Protein AF-A0A7V9UE08-F1 (afdb_monomer_lite)

Sequence (145 aa):
MASRDSELAVSSATREAARVGGAVGDRASGDCIILEAAAGALNSISGNQVSQLWVFKTDTTGAVTSFANKYRPSQPTDNPASLICGTWFPISRTWIETTRDNDGTTRDWLGVRVMYDHAWKTGFLWWDGAAQWREDAVMHLEPSI

Foldseek 3Di:
DPQVLQVVLQQQLQAQLQVQLQACALDQCSVLSSVVSSCVSCVVPDLQFWAKKKKAWDDPVLDGDPQIWMKGFDDPPDDQVQDDNRTIHTPDGRNGSNNFAQADPDGIKIKMKIKTWGWDDPVDPPPTDIDIDMHMDIDTHHHDD

Secondary structure (DSSP, 8-stat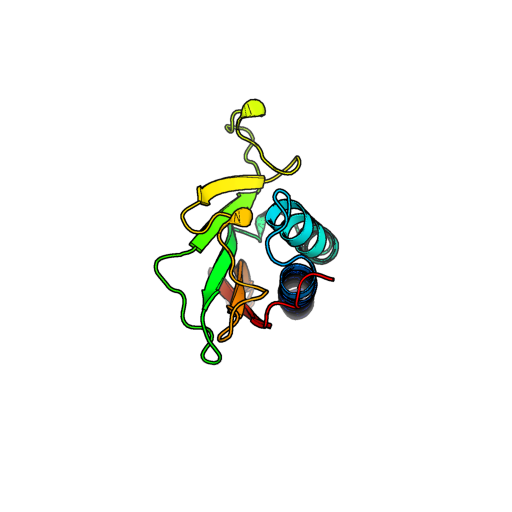e):
--HHHHHHHHHHHHHHHHHHHHHHTT-TTHHHHHHHHHHHHHTTS-TTSEEEEEEEEE-TT----S-EEEEEE--TTS-GGG-BTTTEEEEEESS-GGG--SSSSSPPEEEEEEEEEEEEE--STT-EEEEEEEEEEEEEPPPP-

pLDDT: mean 83.97, std 12.53, range [42.06, 95.31]

Radius of gyration: 16.06 Å; chains: 1; bounding box: 36×35×52 Å

Structure (mmCIF, N/CA/C/O backbone):
data_AF-A0A7V9UE08-F1
#
_entry.id   AF-A0A7V9UE08-F1
#
loop_
_atom_site.group_PDB
_atom_site.id
_atom_site.type_symbol
_atom_site.label_atom_id
_atom_site.label_alt_id
_atom_site.label_comp_id
_atom_site.label_asym_id
_atom_site.label_entity_id
_atom_site.label_seq_id
_atom_site.pdbx_PDB_ins_code
_atom_site.Cartn_x
_atom_site.Cartn_y
_atom_site.Cartn_z
_atom_site.occupancy
_atom_site.B_iso_or_equiv
_atom_site.auth_seq_id
_atom_site.auth_comp_id
_atom_site.auth_asym_id
_atom_site.auth_atom_id
_atom_site.pdbx_PDB_model_num
ATOM 1 N N . MET A 1 1 ? -23.198 -8.690 14.359 1.00 42.06 1 MET A N 1
ATOM 2 C CA . MET A 1 1 ? -23.689 -8.545 12.970 1.00 42.06 1 MET A CA 1
ATOM 3 C C . MET A 1 1 ? -22.972 -7.440 12.184 1.00 42.06 1 MET A C 1
ATOM 5 O O . MET A 1 1 ? -23.038 -7.487 10.974 1.00 42.06 1 MET A O 1
ATOM 9 N N . ALA A 1 2 ? -22.209 -6.538 12.822 1.00 50.94 2 ALA A N 1
ATOM 10 C CA . ALA A 1 2 ? -21.396 -5.509 12.151 1.00 50.94 2 ALA A CA 1
ATOM 11 C C . ALA A 1 2 ? -20.019 -5.989 11.623 1.00 50.94 2 ALA A C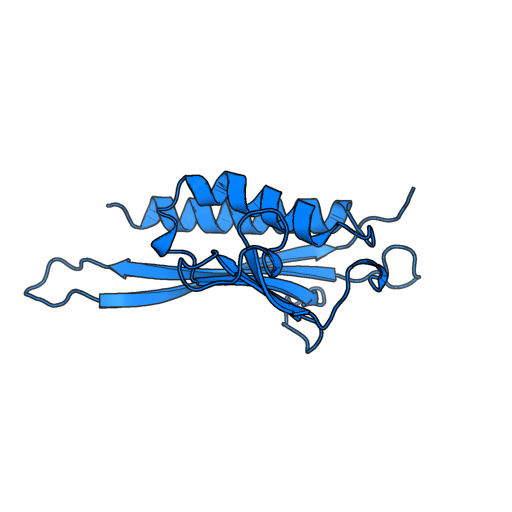 1
ATOM 13 O O . ALA A 1 2 ? -19.222 -5.177 11.176 1.00 50.94 2 ALA A O 1
ATOM 14 N N . SER A 1 3 ? -19.697 -7.285 11.720 1.00 59.09 3 SER A N 1
ATOM 15 C CA . SER A 1 3 ? -18.353 -7.803 11.416 1.00 59.09 3 SER A CA 1
ATOM 16 C C . SER A 1 3 ? -18.112 -8.072 9.925 1.00 59.09 3 SER A C 1
ATOM 18 O O . SER A 1 3 ? -17.029 -7.786 9.427 1.00 59.09 3 SER A O 1
ATOM 20 N N . ARG A 1 4 ? -19.106 -8.592 9.191 1.00 61.53 4 ARG A N 1
ATOM 21 C CA . ARG A 1 4 ? -18.934 -8.940 7.765 1.00 61.53 4 ARG A CA 1
ATOM 22 C C . ARG A 1 4 ? -18.867 -7.714 6.856 1.00 61.53 4 ARG A C 1
ATOM 24 O O . ARG A 1 4 ? -18.150 -7.747 5.863 1.00 61.53 4 ARG A O 1
ATOM 31 N N . ASP A 1 5 ? -19.577 -6.645 7.203 1.00 68.31 5 ASP A N 1
ATOM 32 C CA . ASP A 1 5 ? -19.649 -5.444 6.365 1.00 68.31 5 ASP A CA 1
ATOM 33 C C . ASP A 1 5 ? -18.314 -4.686 6.357 1.00 68.31 5 ASP A C 1
ATOM 35 O O . ASP A 1 5 ? -17.858 -4.266 5.296 1.00 68.31 5 ASP A O 1
ATOM 39 N N . SER A 1 6 ? -17.628 -4.605 7.506 1.00 72.44 6 SER A N 1
ATOM 40 C CA . SER A 1 6 ? -16.280 -4.029 7.585 1.00 72.44 6 SER A CA 1
ATOM 41 C C . SER A 1 6 ? -15.267 -4.829 6.762 1.00 72.44 6 SER A C 1
ATOM 43 O O . SER A 1 6 ? -14.474 -4.241 6.041 1.00 72.44 6 SER A O 1
ATOM 45 N N . GLU A 1 7 ? -15.297 -6.162 6.820 1.00 78.44 7 GLU A N 1
ATOM 46 C CA . GLU A 1 7 ? -14.372 -7.018 6.058 1.00 78.44 7 GLU A CA 1
ATOM 47 C C . GLU A 1 7 ? -14.576 -6.873 4.540 1.00 78.44 7 GLU A C 1
ATOM 49 O O . GLU A 1 7 ? -13.620 -6.681 3.789 1.00 78.44 7 GLU A O 1
ATOM 54 N N . LEU A 1 8 ? -15.834 -6.867 4.088 1.00 81.94 8 LEU A N 1
ATOM 55 C CA . LEU A 1 8 ? -16.184 -6.635 2.684 1.00 81.94 8 LEU A CA 1
ATOM 56 C C . LEU A 1 8 ? -15.751 -5.240 2.208 1.00 81.94 8 LEU A C 1
ATOM 58 O O . LEU A 1 8 ? -15.240 -5.089 1.093 1.00 81.94 8 LEU A O 1
ATOM 62 N N . ALA A 1 9 ? -15.921 -4.223 3.052 1.00 83.94 9 ALA A N 1
ATOM 63 C CA . ALA A 1 9 ? -15.489 -2.865 2.756 1.00 83.94 9 ALA A CA 1
ATOM 64 C C . ALA A 1 9 ? -13.956 -2.758 2.669 1.00 83.94 9 ALA A C 1
ATOM 66 O O . ALA A 1 9 ? -13.451 -2.167 1.716 1.00 83.94 9 ALA A O 1
ATOM 67 N N . VAL A 1 10 ? -13.196 -3.390 3.576 1.00 87.00 10 VAL A N 1
ATOM 68 C CA . VAL A 1 10 ? -11.724 -3.389 3.493 1.00 87.00 10 VAL A CA 1
ATOM 69 C C . VAL A 1 10 ? -11.253 -4.146 2.254 1.00 87.00 10 VAL A C 1
ATOM 71 O O . VAL A 1 10 ? -10.391 -3.647 1.529 1.00 87.00 10 VAL A O 1
ATOM 74 N N . SER A 1 11 ? -11.809 -5.324 1.968 1.00 89.38 11 SER A N 1
ATOM 75 C CA . SER A 1 11 ? -11.362 -6.128 0.825 1.00 89.38 11 SER A CA 1
ATOM 76 C C . SER A 1 11 ? -11.658 -5.431 -0.511 1.00 89.38 11 SER A C 1
ATOM 78 O O . SER A 1 11 ? -10.803 -5.393 -1.399 1.00 89.38 11 SER A O 1
ATOM 80 N N . SER A 1 12 ? -12.831 -4.801 -0.651 1.00 89.88 12 SER A N 1
ATOM 81 C CA . SER A 1 12 ? -13.156 -3.995 -1.839 1.00 89.88 12 SER A CA 1
ATOM 82 C C . SER A 1 12 ? -12.268 -2.754 -1.962 1.00 89.88 12 SER A C 1
ATOM 84 O O . SER A 1 12 ? -11.739 -2.507 -3.046 1.00 89.88 12 SER A O 1
ATOM 86 N N . ALA A 1 13 ? -12.016 -2.037 -0.860 1.00 90.25 13 ALA A N 1
ATOM 87 C CA . ALA A 1 13 ? -11.104 -0.895 -0.835 1.00 90.25 13 ALA A CA 1
ATOM 88 C C . ALA A 1 13 ? -9.684 -1.278 -1.264 1.00 90.25 13 ALA A C 1
ATOM 90 O O . ALA A 1 13 ? -9.082 -0.613 -2.103 1.00 90.25 13 ALA A O 1
ATOM 91 N N . THR A 1 14 ? -9.163 -2.375 -0.714 1.00 92.69 14 THR A N 1
ATOM 92 C CA . THR A 1 14 ? -7.800 -2.853 -0.982 1.00 92.69 14 THR A CA 1
ATOM 93 C C . THR A 1 14 ? -7.644 -3.232 -2.455 1.00 92.69 14 THR A C 1
ATOM 95 O O . THR A 1 14 ? -6.658 -2.866 -3.094 1.00 92.69 14 THR A O 1
ATOM 98 N N . ARG A 1 15 ? -8.646 -3.909 -3.031 1.00 93.38 15 ARG A N 1
ATOM 99 C CA . ARG A 1 15 ? -8.653 -4.291 -4.452 1.00 93.38 15 ARG A CA 1
ATOM 100 C C . ARG A 1 15 ? -8.771 -3.092 -5.385 1.00 93.38 15 ARG A C 1
ATOM 102 O O . ARG A 1 15 ? -8.070 -3.063 -6.393 1.00 93.38 15 ARG A O 1
ATOM 109 N N . GLU A 1 16 ? -9.618 -2.115 -5.064 1.00 93.44 16 GLU A N 1
ATOM 110 C CA . GLU A 1 16 ? -9.736 -0.895 -5.869 1.00 93.44 16 GLU A CA 1
ATOM 111 C C . GLU A 1 16 ? -8.438 -0.089 -5.827 1.00 93.44 16 GLU A C 1
ATOM 113 O O . GLU A 1 16 ? -7.922 0.298 -6.871 1.00 93.44 16 GLU A O 1
ATOM 118 N N . ALA A 1 17 ? -7.856 0.084 -4.641 1.00 93.38 17 ALA A N 1
ATOM 119 C CA . ALA A 1 17 ? -6.579 0.760 -4.466 1.00 93.38 17 ALA A CA 1
ATOM 120 C C . ALA A 1 17 ? -5.454 0.075 -5.257 1.00 93.38 17 ALA A C 1
ATOM 122 O O . ALA A 1 17 ? -4.680 0.754 -5.929 1.00 93.38 17 ALA A O 1
ATOM 123 N N . ALA A 1 18 ? -5.393 -1.262 -5.249 1.00 94.19 18 ALA A N 1
ATOM 124 C CA . ALA A 1 18 ? -4.435 -2.008 -6.062 1.00 94.19 18 ALA A CA 1
ATOM 125 C C . ALA A 1 18 ? -4.693 -1.837 -7.568 1.00 94.19 18 ALA A C 1
ATOM 127 O O . ALA A 1 18 ? -3.743 -1.634 -8.321 1.00 94.19 18 ALA A O 1
ATOM 128 N N . ARG A 1 19 ? -5.958 -1.860 -8.020 1.00 93.50 19 ARG A N 1
ATOM 129 C CA . ARG A 1 19 ? -6.309 -1.622 -9.435 1.00 93.50 19 ARG A CA 1
ATOM 130 C C . ARG A 1 19 ? -5.879 -0.230 -9.887 1.00 93.50 19 ARG A C 1
ATOM 132 O O . ARG A 1 19 ? -5.242 -0.086 -10.925 1.00 93.50 19 ARG A O 1
ATOM 139 N N . VAL A 1 20 ? -6.205 0.783 -9.093 1.00 93.94 20 VAL A N 1
ATOM 140 C CA . VAL A 1 20 ? -5.828 2.173 -9.354 1.00 93.94 20 VAL A CA 1
ATOM 141 C C . VAL A 1 20 ? -4.309 2.339 -9.321 1.00 93.94 20 VAL A C 1
ATOM 143 O O . VAL A 1 20 ? -3.760 3.002 -10.194 1.00 93.94 20 VAL A O 1
ATOM 146 N N . GLY A 1 21 ? -3.617 1.695 -8.380 1.00 92.38 21 GLY A N 1
ATOM 147 C CA . GLY A 1 21 ? -2.157 1.717 -8.306 1.00 92.38 21 GLY A CA 1
ATOM 148 C C . GLY A 1 21 ? -1.480 1.075 -9.512 1.00 92.38 21 GLY A C 1
ATOM 149 O O . GLY A 1 21 ? -0.499 1.623 -10.008 1.00 92.38 21 GLY A O 1
ATOM 150 N N . GLY A 1 22 ? -2.045 -0.020 -10.027 1.00 91.69 22 GLY A N 1
ATOM 151 C CA . GLY A 1 22 ? -1.634 -0.628 -11.293 1.00 91.69 22 GLY A CA 1
ATOM 152 C C . GLY A 1 22 ? -1.706 0.359 -12.459 1.00 91.69 22 GLY A C 1
ATOM 153 O O . GLY A 1 22 ? -0.730 0.523 -13.183 1.00 91.69 22 GLY A O 1
ATOM 154 N N . ALA A 1 23 ? -2.829 1.069 -12.583 1.00 92.00 23 ALA A N 1
ATOM 155 C CA . ALA A 1 23 ? -3.076 2.021 -13.668 1.00 92.00 23 ALA A CA 1
ATOM 156 C C . ALA A 1 23 ? -2.296 3.344 -13.540 1.00 92.00 23 ALA A C 1
ATOM 158 O O . ALA A 1 23 ? -2.015 4.009 -14.535 1.00 92.00 23 ALA A O 1
ATOM 159 N N . VAL A 1 24 ? -1.973 3.779 -12.317 1.00 92.06 24 VAL A N 1
ATOM 160 C CA . VAL A 1 24 ? -1.263 5.049 -12.092 1.00 92.06 24 VAL A CA 1
ATOM 161 C C . VAL A 1 24 ? 0.232 4.949 -12.401 1.00 92.06 24 VAL A C 1
ATOM 163 O O . VAL A 1 24 ? 0.852 5.978 -12.675 1.00 92.06 24 VAL A O 1
ATOM 166 N N . GLY A 1 25 ? 0.794 3.736 -12.346 1.00 90.06 25 GLY A N 1
ATOM 167 C CA . GLY A 1 25 ? 2.191 3.460 -12.659 1.00 90.06 25 GLY A CA 1
ATOM 168 C C . GLY A 1 25 ? 3.164 4.250 -11.783 1.00 90.06 25 GLY A C 1
ATOM 169 O O . GLY A 1 25 ? 3.089 4.223 -10.548 1.00 90.06 25 GLY A O 1
ATOM 170 N N . ASP A 1 26 ? 4.070 4.960 -12.448 1.00 90.81 26 ASP A N 1
ATOM 171 C CA . ASP A 1 26 ? 5.194 5.715 -11.890 1.00 90.81 26 ASP A CA 1
ATOM 172 C C . ASP A 1 26 ? 4.906 7.215 -11.669 1.00 90.81 26 ASP A C 1
ATOM 174 O O . ASP A 1 26 ? 5.800 8.010 -11.366 1.00 90.81 26 ASP A O 1
ATOM 178 N N . ARG A 1 27 ? 3.644 7.645 -11.784 1.00 91.31 27 ARG A N 1
ATOM 179 C CA . ARG A 1 27 ? 3.271 9.058 -11.606 1.00 91.31 27 ARG A CA 1
ATOM 180 C C . ARG A 1 27 ? 3.663 9.589 -10.223 1.00 91.31 27 ARG A C 1
ATOM 182 O O . ARG A 1 27 ? 3.377 8.971 -9.203 1.00 91.31 27 ARG A O 1
ATOM 189 N N . ALA A 1 28 ? 4.196 10.813 -10.172 1.00 88.44 28 ALA A N 1
ATOM 190 C CA . ALA A 1 28 ? 4.699 11.448 -8.944 1.00 88.44 28 ALA A CA 1
ATOM 191 C C . ALA A 1 28 ? 3.663 11.633 -7.811 1.00 88.44 28 ALA A C 1
ATOM 193 O O . ALA A 1 28 ? 4.044 11.801 -6.657 1.00 88.44 28 ALA A O 1
ATOM 194 N N . SER A 1 29 ? 2.365 11.607 -8.122 1.00 88.81 29 SER A N 1
ATOM 195 C CA . SER A 1 29 ? 1.256 11.645 -7.154 1.00 88.81 29 SER A CA 1
ATOM 196 C C . SER A 1 29 ? 0.540 10.297 -7.006 1.00 88.81 29 SER A C 1
ATOM 198 O O . SER A 1 29 ? -0.569 10.239 -6.470 1.00 88.81 29 SER A O 1
ATOM 200 N N . GLY A 1 30 ? 1.154 9.213 -7.488 1.00 90.38 30 GLY A N 1
ATOM 201 C CA . GLY A 1 30 ? 0.546 7.892 -7.574 1.00 90.38 30 GLY A CA 1
ATOM 202 C C . GLY A 1 30 ? 0.015 7.383 -6.238 1.00 90.38 30 GLY A C 1
ATOM 203 O O . GLY A 1 30 ? -1.111 6.895 -6.188 1.00 90.38 30 GLY A O 1
ATOM 204 N N . ASP A 1 31 ? 0.752 7.577 -5.139 1.00 91.94 31 ASP A N 1
ATOM 205 C CA . ASP A 1 31 ? 0.298 7.114 -3.824 1.00 91.94 31 ASP A CA 1
ATOM 206 C C . ASP A 1 31 ? -0.886 7.907 -3.301 1.00 91.94 31 ASP A C 1
ATOM 208 O O . ASP A 1 31 ? -1.754 7.318 -2.667 1.00 91.94 31 ASP A O 1
ATOM 212 N N . CYS A 1 32 ? -0.997 9.201 -3.612 1.00 92.44 32 CYS A N 1
ATOM 213 C CA . CYS A 1 32 ? -2.200 9.946 -3.245 1.00 92.44 32 CYS A CA 1
ATOM 214 C C . CYS A 1 32 ? -3.436 9.416 -3.960 1.00 92.44 32 CYS A C 1
ATOM 216 O O . CYS A 1 32 ? -4.471 9.249 -3.327 1.00 92.44 32 CYS A O 1
ATOM 218 N N . ILE A 1 33 ? -3.316 9.070 -5.240 1.00 93.25 33 ILE A N 1
ATOM 219 C CA . ILE A 1 33 ? -4.431 8.521 -6.014 1.00 93.25 33 ILE A CA 1
ATOM 220 C C . ILE A 1 33 ? -4.830 7.134 -5.469 1.00 93.25 33 ILE A C 1
ATOM 222 O O . ILE A 1 33 ? -6.017 6.837 -5.339 1.00 93.25 33 ILE A O 1
ATOM 226 N N . ILE A 1 34 ? -3.857 6.305 -5.070 1.00 93.56 34 ILE A N 1
ATOM 227 C CA . ILE A 1 34 ? -4.103 5.006 -4.413 1.00 93.56 34 ILE A CA 1
ATOM 228 C C . ILE A 1 34 ? -4.788 5.193 -3.050 1.00 93.56 34 ILE A C 1
ATOM 230 O O . ILE A 1 34 ? -5.761 4.503 -2.740 1.00 93.56 34 ILE A O 1
ATOM 234 N N . LEU A 1 35 ? -4.294 6.126 -2.233 1.00 91.81 35 LEU A N 1
ATOM 235 C CA . LEU A 1 35 ? -4.837 6.426 -0.907 1.00 91.81 35 LEU A CA 1
ATOM 236 C C . LEU A 1 35 ? -6.262 6.985 -0.985 1.00 91.81 35 LEU A C 1
ATOM 238 O O . LEU A 1 35 ? -7.104 6.605 -0.175 1.00 91.81 35 LEU A 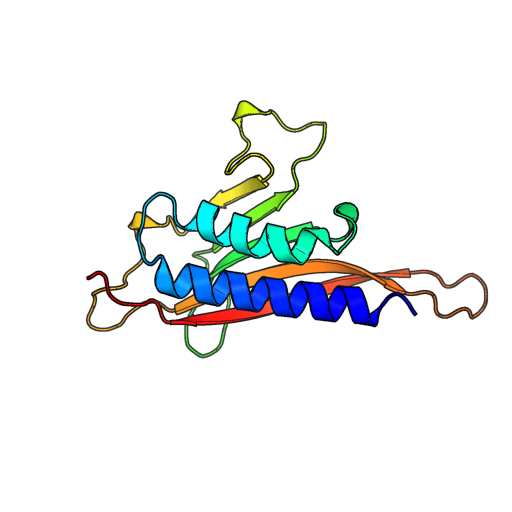O 1
ATOM 242 N N . GLU A 1 36 ? -6.555 7.846 -1.958 1.00 89.88 36 GLU A N 1
ATOM 243 C CA . GLU A 1 36 ? -7.899 8.379 -2.205 1.00 89.88 36 GLU A CA 1
ATOM 244 C C . GLU A 1 36 ? -8.864 7.287 -2.681 1.00 89.88 36 GLU A C 1
ATOM 246 O O . GLU A 1 36 ? -9.992 7.203 -2.185 1.00 89.88 36 GLU A O 1
ATOM 251 N N . ALA A 1 37 ? -8.408 6.398 -3.571 1.00 89.81 37 ALA A N 1
ATOM 252 C CA . ALA A 1 37 ? -9.186 5.243 -4.012 1.00 89.81 37 ALA A CA 1
ATOM 253 C C . ALA A 1 37 ? -9.537 4.309 -2.842 1.00 89.81 37 ALA A C 1
ATOM 255 O O . ALA A 1 37 ? -10.682 3.870 -2.717 1.00 89.81 37 ALA A O 1
ATOM 256 N N . ALA A 1 38 ? -8.584 4.062 -1.937 1.00 88.44 38 ALA A N 1
ATOM 257 C CA . ALA A 1 38 ? -8.841 3.309 -0.714 1.00 88.44 38 ALA A CA 1
ATOM 258 C C . ALA A 1 38 ? -9.805 4.057 0.224 1.00 88.44 38 ALA A C 1
ATOM 260 O O . ALA A 1 38 ? -10.753 3.466 0.742 1.00 88.44 38 ALA A O 1
ATOM 261 N N . ALA A 1 39 ? -9.590 5.360 0.433 1.00 82.81 39 ALA A N 1
ATOM 262 C CA . ALA A 1 39 ? -10.365 6.174 1.367 1.00 82.81 39 ALA A CA 1
ATOM 263 C C . ALA A 1 39 ? -11.858 6.226 1.015 1.00 82.81 39 ALA A C 1
ATOM 265 O O . ALA A 1 39 ? -12.692 6.182 1.919 1.00 82.81 39 ALA A O 1
ATOM 266 N N . GLY A 1 40 ? -12.210 6.261 -0.276 1.00 74.06 40 GLY A N 1
ATOM 267 C CA . GLY A 1 40 ? -13.608 6.255 -0.720 1.00 74.06 40 GLY A CA 1
ATOM 268 C C . GLY A 1 40 ? -14.390 5.029 -0.233 1.00 74.06 40 GLY A C 1
ATOM 269 O O . GLY A 1 40 ? -15.510 5.163 0.260 1.00 74.06 40 GLY A O 1
ATOM 270 N N . ALA A 1 41 ? -13.783 3.844 -0.306 1.00 71.88 41 ALA A N 1
ATOM 271 C CA . ALA A 1 41 ? -14.394 2.598 0.157 1.00 71.88 41 ALA A CA 1
ATOM 272 C C . ALA A 1 41 ? -14.283 2.419 1.686 1.00 71.88 41 ALA A C 1
ATOM 274 O O . ALA A 1 41 ? -15.228 1.951 2.330 1.00 71.88 41 ALA A O 1
ATOM 275 N N . LEU A 1 42 ? -13.175 2.870 2.287 1.00 77.12 42 LEU A N 1
ATOM 276 C CA . LEU A 1 42 ? -12.953 2.818 3.736 1.00 77.12 42 LEU A CA 1
ATOM 277 C C . LEU A 1 42 ? -13.827 3.799 4.527 1.00 77.12 42 LEU A C 1
ATOM 279 O O . LEU A 1 42 ? -14.027 3.574 5.712 1.00 77.12 42 LEU A O 1
ATOM 283 N N . ASN A 1 43 ? -14.403 4.832 3.902 1.00 71.38 43 ASN A N 1
ATOM 284 C CA . ASN A 1 43 ? -15.315 5.774 4.569 1.00 71.38 43 ASN A CA 1
ATOM 285 C C . ASN A 1 43 ? -16.580 5.094 5.141 1.00 71.38 43 ASN A C 1
ATOM 287 O O . ASN A 1 43 ? -17.218 5.606 6.056 1.00 71.38 43 ASN A O 1
ATOM 291 N N . SER A 1 44 ? -16.945 3.919 4.614 1.00 65.94 44 SER A N 1
ATOM 292 C CA . SER A 1 44 ? -18.046 3.100 5.144 1.00 65.94 44 SER A CA 1
ATOM 293 C C . SER A 1 44 ? -17.701 2.389 6.463 1.00 65.94 44 SER A C 1
ATOM 295 O O . SER A 1 44 ? -18.594 1.939 7.183 1.00 65.94 44 SER A O 1
ATOM 297 N N . ILE A 1 45 ? -16.413 2.323 6.800 1.00 68.06 45 ILE A N 1
ATOM 298 C CA . ILE A 1 45 ? -15.865 1.744 8.020 1.00 68.06 45 ILE A CA 1
ATOM 299 C C . ILE A 1 45 ? -15.535 2.907 8.953 1.00 68.06 45 ILE A C 1
ATOM 301 O O . ILE A 1 45 ? -14.951 3.904 8.533 1.00 68.06 45 ILE A O 1
ATOM 305 N N . SER A 1 46 ? -15.909 2.824 10.231 1.00 58.84 46 SER A N 1
ATOM 306 C CA . SER A 1 46 ? -15.568 3.893 11.171 1.00 58.84 46 SER A CA 1
ATOM 307 C C . SER A 1 46 ? -14.046 4.090 11.182 1.00 58.84 46 SER A C 1
ATOM 309 O O . SER A 1 46 ? -13.291 3.148 11.414 1.00 58.84 46 SER A O 1
ATOM 311 N N . GLY A 1 47 ? -13.584 5.316 10.903 1.00 54.94 47 GLY A N 1
ATOM 312 C CA . GLY A 1 47 ? -12.170 5.624 10.625 1.00 54.94 47 GLY A CA 1
ATOM 313 C C . GLY A 1 47 ? -11.166 5.227 11.718 1.00 54.94 47 GLY A C 1
ATOM 314 O O . GLY A 1 47 ? -9.970 5.189 11.456 1.00 54.94 47 GLY A O 1
ATOM 315 N N . ASN A 1 48 ? -11.639 4.859 12.912 1.00 59.38 48 ASN A N 1
ATOM 316 C CA . ASN A 1 48 ? -10.824 4.306 13.996 1.00 59.38 48 ASN A CA 1
ATOM 317 C C . ASN A 1 48 ? -10.476 2.817 13.834 1.00 59.38 48 ASN A C 1
ATOM 319 O O . ASN A 1 48 ? -9.751 2.286 14.669 1.00 59.38 48 ASN A O 1
ATOM 323 N N . GLN A 1 49 ? -10.999 2.128 12.817 1.00 76.00 49 GLN A N 1
ATOM 324 C CA . GLN A 1 49 ? -10.676 0.721 12.575 1.00 76.00 49 GLN A CA 1
ATOM 325 C C . GLN A 1 49 ? -9.458 0.551 11.670 1.00 76.00 49 GLN A C 1
ATOM 327 O O . GLN A 1 49 ? -8.787 -0.461 11.785 1.00 76.00 49 GLN A O 1
ATOM 332 N N . VAL A 1 50 ? -9.125 1.508 10.800 1.00 83.31 50 VAL A N 1
ATOM 333 C CA . VAL A 1 50 ? -7.955 1.390 9.913 1.00 83.31 50 VAL A CA 1
ATOM 334 C C . VAL A 1 50 ? -6.704 1.842 10.658 1.00 83.31 50 VAL A C 1
ATOM 336 O O . VAL A 1 50 ? -6.578 3.009 11.021 1.00 83.31 50 VAL A O 1
ATOM 339 N N . SER A 1 51 ? -5.755 0.931 10.861 1.00 87.94 51 SER A N 1
ATOM 340 C CA . SER A 1 51 ? -4.500 1.247 11.541 1.00 87.94 51 SER A CA 1
ATOM 341 C C . SER A 1 51 ? -3.434 1.712 10.553 1.00 87.94 51 SER A C 1
ATOM 343 O O . SER A 1 51 ? -2.754 2.710 10.808 1.00 87.94 51 SER A O 1
ATOM 345 N N . GLN A 1 52 ? -3.283 1.012 9.421 1.00 91.19 52 GLN A N 1
ATOM 346 C CA . GLN A 1 52 ? -2.268 1.312 8.410 1.00 91.19 52 GLN A CA 1
ATOM 347 C C . GLN A 1 52 ? -2.710 0.919 6.998 1.00 91.19 52 GLN A C 1
ATOM 349 O O . GLN A 1 52 ? -3.424 -0.062 6.807 1.00 91.19 52 GLN A O 1
ATOM 354 N N . LEU A 1 53 ? -2.202 1.643 6.003 1.00 92.88 53 LEU A N 1
ATOM 355 C CA . LEU A 1 53 ? -2.270 1.286 4.589 1.00 92.88 53 LEU A CA 1
ATOM 356 C C . LEU A 1 53 ? -0.855 1.261 4.021 1.00 92.88 53 LEU A C 1
ATOM 358 O O . LEU A 1 53 ? -0.090 2.204 4.218 1.00 92.88 53 LEU A O 1
ATOM 362 N N . TRP A 1 54 ? -0.466 0.159 3.391 1.00 95.31 54 TRP A N 1
ATOM 363 C CA . TRP A 1 54 ? 0.854 -0.003 2.795 1.00 95.31 54 TRP A CA 1
ATOM 364 C C . TRP A 1 54 ? 0.727 -0.114 1.283 1.00 95.31 54 TRP A C 1
ATOM 366 O O . TRP A 1 54 ? -0.135 -0.837 0.792 1.00 95.31 54 TRP A O 1
ATOM 376 N N . VAL A 1 55 ? 1.632 0.546 0.570 1.00 95.19 55 VAL A N 1
ATOM 377 C CA . VAL A 1 55 ? 1.853 0.384 -0.867 1.00 95.19 55 VAL A CA 1
ATOM 378 C C . VAL A 1 55 ? 3.261 -0.163 -1.036 1.00 95.19 55 VAL A C 1
ATOM 380 O O . VAL A 1 55 ? 4.220 0.470 -0.603 1.00 95.19 55 VAL A O 1
ATOM 383 N N . PHE A 1 56 ? 3.413 -1.357 -1.594 1.00 95.31 56 PHE A N 1
ATOM 384 C CA . PHE A 1 56 ? 4.696 -2.056 -1.594 1.00 95.31 56 PHE A CA 1
ATOM 385 C C . PHE A 1 56 ? 4.993 -2.738 -2.921 1.00 95.31 56 PHE A C 1
ATOM 387 O O . PHE A 1 56 ? 4.089 -3.193 -3.619 1.00 95.31 56 PHE A O 1
ATOM 394 N N . LYS A 1 57 ? 6.282 -2.833 -3.247 1.00 94.38 57 LYS A N 1
ATOM 395 C CA . LYS A 1 57 ? 6.756 -3.608 -4.387 1.00 94.38 57 LYS A CA 1
ATOM 396 C C . LYS A 1 57 ? 6.652 -5.081 -4.051 1.00 94.38 57 LYS A C 1
ATOM 398 O O . LYS A 1 57 ? 7.066 -5.504 -2.965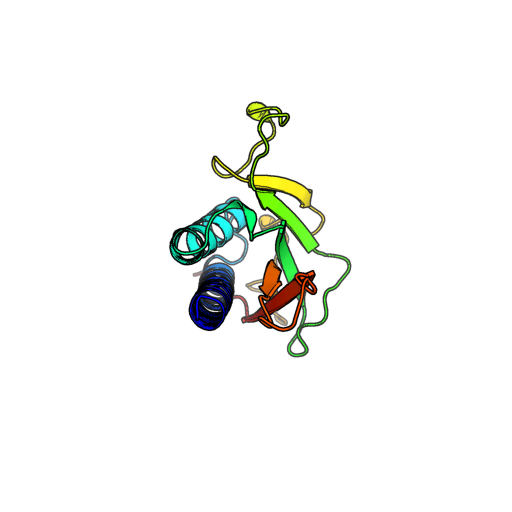 1.00 94.38 57 LYS A O 1
ATOM 403 N N . THR A 1 58 ? 6.136 -5.853 -4.988 1.00 93.19 58 THR A N 1
ATOM 404 C CA . THR A 1 58 ? 5.953 -7.289 -4.834 1.00 93.19 58 THR A CA 1
ATOM 405 C C . THR A 1 58 ? 6.158 -8.010 -6.165 1.00 93.19 58 THR A C 1
ATOM 407 O O . THR A 1 58 ? 6.673 -7.434 -7.124 1.00 93.19 58 THR A O 1
ATOM 410 N N . ASP A 1 59 ? 5.782 -9.278 -6.197 1.00 87.25 59 ASP A N 1
ATOM 411 C CA . ASP A 1 59 ? 5.674 -10.133 -7.370 1.00 87.25 59 ASP A CA 1
ATOM 412 C C . ASP A 1 59 ? 4.295 -10.830 -7.362 1.00 87.25 59 ASP A C 1
ATOM 414 O O . ASP A 1 59 ? 3.386 -10.454 -6.617 1.00 87.25 59 ASP A O 1
ATOM 418 N N . THR A 1 60 ? 4.124 -11.881 -8.164 1.00 82.44 60 THR A N 1
ATOM 419 C CA . THR A 1 60 ? 2.880 -12.669 -8.213 1.00 82.44 60 THR A CA 1
ATOM 420 C C . THR A 1 60 ? 2.530 -13.378 -6.901 1.00 82.44 60 THR A C 1
ATOM 422 O O . THR A 1 60 ? 1.405 -13.855 -6.755 1.00 82.44 60 THR A O 1
ATOM 425 N N . THR A 1 61 ? 3.459 -13.467 -5.947 1.00 84.44 61 THR A N 1
ATOM 426 C CA . THR A 1 61 ? 3.239 -14.117 -4.649 1.00 84.44 61 THR A CA 1
ATOM 427 C C . THR A 1 61 ? 2.621 -13.180 -3.612 1.00 84.44 61 THR A C 1
ATOM 429 O O . THR A 1 61 ? 2.091 -13.653 -2.607 1.00 84.44 61 THR A O 1
ATOM 432 N N . GLY A 1 62 ? 2.683 -11.860 -3.827 1.00 83.50 62 GLY A N 1
ATOM 433 C CA . GLY A 1 62 ? 2.215 -10.864 -2.860 1.00 83.50 62 GLY A CA 1
ATOM 434 C C . GLY A 1 62 ? 3.116 -10.700 -1.633 1.00 83.50 62 GLY A C 1
ATOM 435 O O . GLY A 1 62 ? 2.710 -10.093 -0.637 1.00 83.50 62 GLY A O 1
ATOM 436 N N . ALA A 1 63 ? 4.345 -11.222 -1.676 1.00 89.31 63 ALA A N 1
ATOM 437 C CA . ALA A 1 63 ? 5.320 -11.019 -0.616 1.00 89.31 63 ALA A CA 1
ATOM 438 C C . ALA A 1 63 ? 5.696 -9.532 -0.482 1.00 89.31 63 ALA A C 1
ATOM 440 O O . ALA A 1 63 ? 6.028 -8.860 -1.461 1.00 89.31 63 ALA A O 1
ATOM 441 N N . VAL A 1 64 ? 5.669 -9.018 0.750 1.00 89.06 64 VAL A N 1
ATOM 442 C CA . VAL A 1 64 ? 6.105 -7.646 1.043 1.00 89.06 64 VAL A CA 1
ATOM 443 C C . VAL A 1 64 ? 7.627 -7.589 1.043 1.00 89.06 64 VAL A C 1
ATOM 445 O O . VAL A 1 64 ? 8.276 -8.296 1.814 1.00 89.06 64 VAL A O 1
ATOM 448 N N . THR A 1 65 ? 8.189 -6.719 0.211 1.00 89.38 65 THR A N 1
ATOM 449 C CA . THR A 1 65 ? 9.634 -6.461 0.154 1.00 89.38 65 THR A CA 1
ATOM 450 C C . THR A 1 65 ? 10.039 -5.301 1.079 1.00 89.38 65 THR A C 1
ATOM 452 O O . THR A 1 65 ? 9.207 -4.696 1.757 1.00 89.38 65 THR A O 1
ATOM 455 N N . SER A 1 66 ? 11.331 -4.959 1.124 1.00 88.62 66 SER A N 1
ATOM 456 C CA . SER A 1 66 ? 11.825 -3.756 1.821 1.00 88.62 66 SER A CA 1
ATOM 457 C C . SER A 1 66 ? 11.367 -2.441 1.170 1.00 88.62 66 SER A C 1
ATOM 459 O O . SER A 1 66 ? 11.465 -1.377 1.787 1.00 88.62 66 SER A O 1
ATOM 461 N N . PHE A 1 67 ? 10.859 -2.512 -0.061 1.00 92.44 67 PHE A N 1
ATOM 462 C CA . PHE A 1 67 ? 10.299 -1.407 -0.825 1.00 92.44 67 PHE A CA 1
ATOM 463 C C . PHE A 1 67 ? 8.809 -1.270 -0.493 1.00 92.44 67 PHE A C 1
ATOM 465 O O . PHE A 1 67 ? 7.952 -1.848 -1.159 1.00 92.44 67 PHE A O 1
ATOM 472 N N . ALA A 1 68 ? 8.502 -0.534 0.575 1.00 94.06 68 ALA A N 1
ATOM 473 C CA . ALA A 1 68 ? 7.149 -0.337 1.071 1.00 94.06 68 ALA A CA 1
ATOM 474 C C . ALA A 1 68 ? 6.965 1.080 1.615 1.00 94.06 68 ALA A C 1
ATOM 476 O O . ALA A 1 68 ? 7.671 1.521 2.526 1.00 94.06 68 ALA A O 1
ATOM 477 N N . ASN A 1 69 ? 5.952 1.762 1.104 1.00 95.00 69 ASN A N 1
ATOM 478 C CA . ASN A 1 69 ? 5.452 2.998 1.667 1.00 95.00 69 ASN A CA 1
ATOM 479 C C . ASN A 1 69 ? 4.322 2.665 2.635 1.00 95.00 69 ASN A C 1
ATOM 481 O O . ASN A 1 69 ? 3.415 1.903 2.309 1.00 95.00 69 ASN A O 1
ATOM 485 N N . LYS A 1 70 ? 4.399 3.196 3.852 1.00 95.06 70 LYS A N 1
ATOM 486 C CA . LYS A 1 70 ? 3.460 2.911 4.937 1.00 95.06 70 LYS A CA 1
ATOM 487 C C . LYS A 1 70 ? 2.792 4.197 5.370 1.00 95.06 70 LYS A C 1
ATOM 489 O O . LYS A 1 70 ? 3.473 5.174 5.683 1.00 95.06 70 LYS A O 1
ATOM 494 N N . TYR A 1 71 ? 1.476 4.153 5.466 1.00 93.81 71 TYR A N 1
ATOM 495 C CA . TYR A 1 71 ? 0.626 5.275 5.816 1.00 93.81 71 TYR A CA 1
ATOM 496 C C . TYR A 1 71 ? -0.280 4.894 6.974 1.00 93.81 71 TYR A C 1
ATOM 498 O O . TYR A 1 71 ? -0.631 3.727 7.144 1.00 93.81 71 TYR A O 1
ATOM 506 N N . ARG A 1 72 ? -0.676 5.887 7.760 1.00 92.00 72 ARG A N 1
ATOM 507 C CA . ARG A 1 72 ? -1.750 5.765 8.749 1.00 92.00 72 ARG A CA 1
ATOM 508 C C . ARG A 1 72 ? -2.691 6.960 8.646 1.00 92.00 72 ARG A C 1
ATOM 510 O O . ARG A 1 72 ? -2.244 8.015 8.186 1.00 92.00 72 ARG A O 1
ATOM 517 N N . PRO A 1 73 ? -3.946 6.835 9.095 1.00 89.31 73 PRO A N 1
ATOM 518 C CA . PRO A 1 73 ? -4.821 7.990 9.229 1.00 89.31 73 PRO A CA 1
ATOM 519 C C . PRO A 1 73 ? -4.197 9.071 10.125 1.00 89.31 73 PRO A C 1
ATOM 521 O O . PRO A 1 73 ? -3.454 8.769 11.071 1.00 89.31 73 PRO A O 1
ATOM 524 N N . SER A 1 74 ? -4.497 10.333 9.819 1.00 89.75 74 SER A N 1
ATOM 525 C CA . SER A 1 74 ? -4.077 11.487 10.613 1.00 89.75 74 SER A CA 1
ATOM 526 C C . SER A 1 74 ? -4.610 11.389 12.039 1.00 89.75 74 SER A C 1
ATOM 528 O O . SER A 1 74 ? -5.786 11.088 12.254 1.00 89.75 74 SER A O 1
ATOM 530 N N . GLN A 1 75 ? -3.767 11.711 13.008 1.00 89.12 75 GLN A N 1
ATOM 531 C CA . GLN A 1 75 ? -4.124 11.819 14.415 1.00 89.12 75 GLN A CA 1
ATOM 532 C C . GLN A 1 75 ? -4.135 13.292 14.846 1.00 89.12 75 GLN A C 1
ATOM 534 O O . GLN A 1 75 ? -3.398 14.095 14.276 1.00 89.12 75 GLN A O 1
ATOM 539 N N . PRO A 1 76 ? -4.908 13.672 15.882 1.00 88.31 76 PRO A N 1
ATOM 540 C CA . PRO A 1 76 ? -4.978 15.063 16.347 1.00 88.31 76 PRO A CA 1
ATOM 541 C C . PRO A 1 76 ? -3.630 15.672 16.763 1.00 88.31 76 PRO A C 1
ATOM 543 O O . PRO A 1 76 ? -3.487 16.889 16.795 1.00 88.31 76 PRO A O 1
ATOM 546 N N . THR A 1 77 ? -2.655 14.832 17.110 1.00 89.50 77 THR A N 1
ATOM 547 C CA . THR A 1 77 ? -1.300 15.233 17.510 1.00 89.50 77 THR A CA 1
ATOM 548 C C . THR A 1 77 ? -0.340 15.410 16.334 1.00 89.50 77 THR A C 1
ATOM 550 O O . THR A 1 77 ? 0.796 15.834 16.545 1.00 89.50 77 THR A O 1
ATOM 553 N N . ASP A 1 78 ? -0.749 15.056 15.115 1.00 90.44 78 ASP A N 1
ATOM 554 C CA . ASP A 1 78 ? 0.104 15.175 13.939 1.00 90.44 78 ASP A CA 1
ATOM 555 C C . ASP A 1 78 ? 0.233 16.630 13.494 1.00 90.44 78 ASP A C 1
ATOM 557 O O . ASP A 1 78 ? -0.718 17.409 13.542 1.00 90.44 78 ASP A O 1
ATOM 561 N N . ASN A 1 79 ? 1.416 16.990 12.997 1.00 91.31 79 ASN A N 1
ATOM 562 C CA . ASN A 1 79 ? 1.611 18.269 12.330 1.00 91.31 79 ASN A CA 1
ATOM 563 C C . ASN A 1 79 ? 0.858 18.258 10.983 1.00 91.31 79 ASN A C 1
ATOM 565 O O . ASN A 1 79 ? 1.214 17.444 10.125 1.00 91.31 79 ASN A O 1
ATOM 569 N N . PRO A 1 80 ? -0.105 19.170 10.738 1.00 88.56 80 PRO A N 1
ATOM 570 C CA . PRO A 1 80 ? -0.833 19.230 9.470 1.00 88.56 80 PRO A CA 1
ATOM 571 C C . PRO A 1 80 ? 0.074 19.386 8.241 1.00 88.56 80 PRO A C 1
ATOM 573 O O . PRO A 1 80 ? -0.264 18.899 7.169 1.00 88.56 80 PRO A O 1
ATOM 576 N N . ALA A 1 81 ? 1.249 20.007 8.391 1.00 88.88 81 ALA A N 1
ATOM 577 C CA . ALA A 1 81 ? 2.226 20.152 7.308 1.00 88.88 81 ALA A CA 1
ATOM 578 C C . ALA A 1 81 ? 2.941 18.838 6.934 1.00 88.88 81 ALA A C 1
ATOM 580 O O . ALA A 1 81 ? 3.563 18.756 5.878 1.00 88.88 81 ALA A O 1
ATOM 581 N N . SER A 1 82 ? 2.880 17.820 7.796 1.00 89.25 82 SER A N 1
ATOM 582 C CA . SER A 1 82 ? 3.426 16.480 7.543 1.00 89.25 82 SER A CA 1
ATOM 583 C C . SER A 1 82 ? 2.401 15.529 6.921 1.00 89.25 82 SER A C 1
ATOM 585 O O . SER A 1 82 ? 2.760 14.405 6.567 1.00 89.25 82 SER A O 1
ATOM 587 N N . LEU A 1 83 ? 1.137 15.950 6.813 1.00 89.56 83 LEU A N 1
ATOM 588 C CA . LEU A 1 83 ? 0.102 15.156 6.169 1.00 89.56 83 LEU A CA 1
ATOM 589 C C . LEU A 1 83 ? 0.308 15.159 4.658 1.00 89.56 83 LEU A C 1
ATOM 591 O O . LEU A 1 83 ? 0.641 16.172 4.045 1.00 89.56 83 LEU A O 1
ATOM 595 N N . ILE A 1 84 ? 0.068 14.006 4.057 1.00 88.50 84 ILE A N 1
ATOM 596 C CA . ILE A 1 84 ? 0.013 13.833 2.616 1.00 88.50 84 ILE A CA 1
ATOM 597 C C . ILE A 1 84 ? -1.427 13.537 2.217 1.00 88.50 84 ILE A C 1
ATOM 599 O O .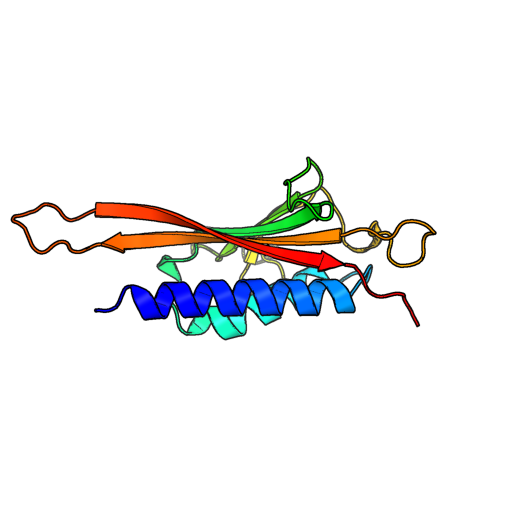 ILE A 1 84 ? -2.187 12.936 2.981 1.00 88.50 84 ILE A O 1
ATOM 603 N N . CYS A 1 85 ? -1.799 13.961 1.010 1.00 87.00 85 CYS A N 1
ATOM 604 C CA . CYS A 1 85 ? -3.110 13.653 0.436 1.00 87.00 85 CYS A CA 1
ATOM 605 C C . CYS A 1 85 ? -4.272 14.049 1.385 1.00 87.00 85 CYS A C 1
ATOM 607 O O . CYS A 1 85 ? -5.277 13.355 1.503 1.00 87.00 85 CYS A O 1
ATOM 609 N N . GLY A 1 86 ? -4.086 15.140 2.142 1.00 82.56 86 GLY A N 1
ATOM 610 C CA . GLY A 1 86 ? -5.051 15.701 3.091 1.00 82.56 86 GLY A CA 1
ATOM 611 C C . GLY A 1 86 ? -5.101 15.023 4.466 1.00 82.56 86 GLY A C 1
ATOM 612 O O . GLY A 1 86 ? -4.994 15.714 5.474 1.00 82.56 86 GLY A O 1
ATOM 613 N N . THR A 1 87 ? -5.272 13.700 4.527 1.00 87.06 87 THR A N 1
ATOM 614 C CA . THR A 1 87 ? -5.652 12.987 5.769 1.00 87.06 87 THR A CA 1
ATOM 615 C C . THR A 1 87 ? -4.727 11.838 6.163 1.00 87.06 87 THR A C 1
ATOM 617 O O . THR A 1 87 ? -4.986 11.154 7.155 1.0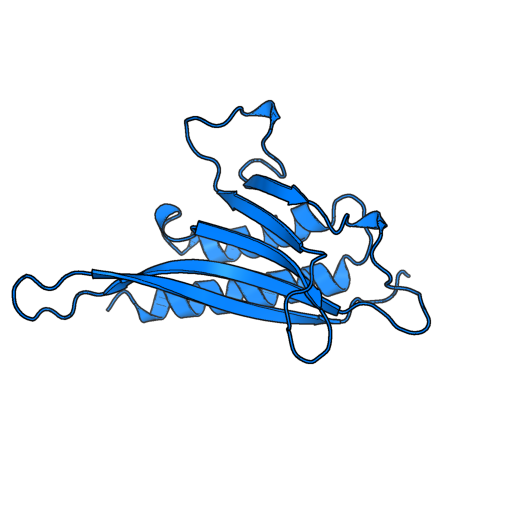0 87.06 87 THR A O 1
ATOM 620 N N . TRP A 1 88 ? -3.639 11.612 5.426 1.00 90.56 88 TRP A N 1
ATOM 621 C CA . TRP A 1 88 ? -2.730 10.495 5.672 1.00 90.56 88 TRP A CA 1
ATOM 622 C C . TRP A 1 88 ? -1.390 10.974 6.211 1.00 90.56 88 TRP A C 1
ATOM 624 O O . TRP A 1 88 ? -0.814 11.943 5.727 1.00 90.56 88 TRP A O 1
ATOM 634 N N . PHE A 1 89 ? -0.858 10.264 7.200 1.00 92.88 89 PHE A N 1
ATOM 635 C CA . PHE A 1 89 ? 0.478 10.499 7.728 1.00 92.88 89 PHE A CA 1
ATOM 636 C C . PHE A 1 89 ? 1.446 9.425 7.201 1.00 92.88 89 PHE A C 1
ATOM 638 O O . PHE A 1 89 ? 1.193 8.229 7.404 1.00 92.88 89 PHE A O 1
ATOM 645 N N . PRO A 1 90 ? 2.559 9.802 6.544 1.00 93.50 90 PRO A N 1
ATOM 646 C CA . PRO A 1 90 ? 3.561 8.851 6.082 1.00 93.50 90 PRO A CA 1
ATOM 647 C C . PRO A 1 90 ? 4.427 8.364 7.251 1.00 93.50 90 PRO A C 1
ATOM 649 O O . PRO A 1 90 ? 5.117 9.140 7.905 1.00 93.50 90 PRO A O 1
ATOM 652 N N . ILE A 1 91 ? 4.425 7.056 7.499 1.00 94.06 91 ILE A N 1
ATOM 653 C CA . ILE A 1 91 ? 5.295 6.402 8.490 1.00 94.06 91 ILE A CA 1
ATOM 654 C C . ILE A 1 91 ? 6.663 6.100 7.871 1.00 94.06 91 ILE A C 1
ATOM 656 O O . ILE A 1 91 ? 7.699 6.246 8.512 1.00 94.06 91 ILE A O 1
ATOM 660 N N . SER A 1 92 ? 6.667 5.634 6.623 1.00 93.31 92 SER A N 1
ATOM 661 C CA . SER A 1 92 ? 7.875 5.277 5.882 1.00 93.31 92 SER A CA 1
ATOM 662 C C . SER A 1 92 ? 7.603 5.379 4.387 1.00 93.31 92 SER A C 1
ATOM 664 O O . SER A 1 92 ? 6.483 5.104 3.958 1.00 93.31 92 SER A O 1
ATOM 666 N N . ARG A 1 93 ? 8.607 5.780 3.601 1.00 92.06 93 ARG A N 1
ATOM 667 C CA . ARG A 1 93 ? 8.520 5.870 2.139 1.00 92.06 93 ARG A CA 1
ATOM 668 C C . ARG A 1 93 ? 9.820 5.394 1.494 1.00 92.06 93 ARG A C 1
ATOM 670 O O . ARG A 1 93 ? 10.717 6.198 1.257 1.00 92.06 93 ARG A O 1
ATOM 677 N N . THR A 1 94 ? 9.952 4.087 1.282 1.00 93.56 94 THR A N 1
ATOM 678 C CA . THR A 1 94 ? 11.165 3.482 0.698 1.00 93.56 94 THR A CA 1
ATOM 679 C C . THR A 1 94 ? 11.027 3.135 -0.782 1.00 93.56 94 THR A C 1
ATOM 681 O O . THR A 1 94 ? 12.039 2.890 -1.433 1.00 93.56 94 THR A O 1
ATOM 684 N N . TRP A 1 95 ? 9.810 3.144 -1.334 1.00 93.00 95 TRP A N 1
ATOM 685 C CA . TRP A 1 95 ? 9.532 2.872 -2.744 1.00 93.00 95 TRP A CA 1
ATOM 686 C C . TRP A 1 95 ? 8.777 4.038 -3.372 1.00 93.00 95 TRP A C 1
ATOM 688 O O . TRP A 1 95 ? 7.553 4.028 -3.488 1.00 93.00 95 TRP A O 1
ATOM 698 N N . ILE A 1 96 ? 9.519 5.090 -3.705 1.00 90.62 96 ILE A N 1
ATOM 699 C CA . ILE A 1 96 ? 8.955 6.331 -4.242 1.00 90.62 96 ILE A CA 1
ATOM 700 C C . ILE A 1 96 ? 8.300 6.050 -5.598 1.00 90.62 96 ILE A C 1
ATOM 702 O O . ILE A 1 96 ? 8.810 5.275 -6.404 1.00 90.62 96 ILE A O 1
ATOM 706 N N . GLU A 1 97 ? 7.173 6.697 -5.852 1.00 90.94 97 GLU A N 1
ATOM 707 C CA . GLU A 1 97 ? 6.294 6.464 -6.993 1.00 90.94 97 GLU A CA 1
ATOM 708 C C . GLU A 1 97 ? 7.033 6.570 -8.329 1.00 90.94 97 GLU A C 1
ATOM 710 O O . GLU A 1 97 ? 6.947 5.664 -9.147 1.00 90.94 97 GLU A O 1
ATOM 715 N N . THR A 1 98 ? 7.873 7.591 -8.498 1.00 90.25 98 THR A N 1
ATOM 716 C CA . THR A 1 98 ? 8.663 7.829 -9.721 1.00 90.25 98 THR A CA 1
ATOM 717 C C . THR A 1 98 ? 9.800 6.831 -9.945 1.00 90.25 98 THR A C 1
ATOM 719 O O . THR A 1 98 ? 10.564 6.977 -10.891 1.00 90.25 98 THR A O 1
ATOM 722 N N . THR A 1 99 ? 9.995 5.874 -9.035 1.00 90.81 99 THR A N 1
ATOM 723 C CA . THR A 1 99 ? 11.022 4.822 -9.154 1.00 90.81 99 THR A CA 1
ATOM 724 C C . THR A 1 99 ? 10.431 3.470 -9.544 1.00 90.81 99 THR A C 1
ATOM 726 O O . THR A 1 99 ? 11.151 2.474 -9.601 1.00 90.81 99 THR A O 1
ATOM 729 N N . ARG A 1 100 ? 9.115 3.420 -9.767 1.00 91.31 100 ARG A N 1
ATOM 730 C CA . ARG A 1 100 ? 8.400 2.227 -10.215 1.00 91.31 100 ARG A CA 1
ATOM 731 C C . ARG A 1 100 ? 8.737 1.936 -11.663 1.00 91.31 100 ARG A C 1
ATOM 733 O O . ARG A 1 100 ? 8.759 2.851 -12.476 1.00 91.31 100 ARG A O 1
ATOM 740 N N . ASP A 1 101 ? 8.958 0.664 -11.972 1.00 89.25 101 ASP A N 1
ATOM 741 C CA . ASP A 1 101 ? 9.198 0.243 -13.347 1.00 89.25 101 ASP A CA 1
ATOM 742 C C . ASP A 1 101 ? 7.902 -0.281 -13.983 1.00 89.25 101 ASP A C 1
ATOM 744 O O . ASP A 1 101 ? 7.484 -1.416 -13.742 1.00 89.25 101 ASP A O 1
ATOM 748 N N . ASN A 1 102 ? 7.231 0.568 -14.760 1.00 87.81 102 ASN A N 1
ATOM 749 C CA . ASN A 1 102 ? 6.032 0.239 -15.536 1.00 87.81 102 ASN A CA 1
ATOM 750 C C . ASN A 1 102 ? 6.313 -0.034 -17.025 1.00 87.81 102 ASN A C 1
ATOM 752 O O . ASN A 1 102 ? 5.492 -0.677 -17.682 1.00 87.81 102 ASN A O 1
ATOM 756 N N . ASP A 1 103 ? 7.469 0.379 -17.546 1.00 84.94 103 ASP A N 1
ATOM 757 C CA . ASP A 1 103 ? 7.804 0.293 -18.978 1.00 84.94 103 ASP A CA 1
ATOM 758 C C . ASP A 1 103 ? 8.938 -0.690 -19.297 1.00 84.94 103 ASP A C 1
ATOM 760 O O . ASP A 1 103 ? 9.178 -1.024 -20.461 1.00 84.94 103 ASP A O 1
ATOM 764 N N . GLY A 1 104 ? 9.627 -1.191 -18.276 1.00 79.75 104 GLY A N 1
ATOM 765 C CA . GLY A 1 104 ? 10.703 -2.157 -18.393 1.00 79.75 104 GLY A CA 1
ATOM 766 C C . GLY A 1 104 ? 10.260 -3.510 -18.946 1.00 79.75 104 GLY A C 1
ATOM 767 O O . GLY A 1 104 ? 9.081 -3.869 -19.013 1.00 79.75 104 GLY A O 1
ATOM 768 N N . THR A 1 105 ? 11.252 -4.317 -19.332 1.00 78.62 105 THR A N 1
ATOM 769 C CA . THR A 1 105 ? 11.032 -5.685 -19.838 1.00 78.62 105 THR A CA 1
ATOM 770 C C . THR A 1 105 ? 10.438 -6.614 -18.779 1.00 78.62 105 THR A C 1
ATOM 772 O O . THR A 1 105 ? 9.774 -7.590 -19.122 1.00 78.62 105 THR A O 1
ATOM 775 N N . THR A 1 106 ? 10.660 -6.298 -17.501 1.00 82.25 106 THR A N 1
ATOM 776 C CA . THR A 1 106 ? 10.002 -6.912 -16.347 1.00 82.25 106 THR A CA 1
ATOM 777 C C . THR A 1 106 ? 9.363 -5.797 -15.538 1.00 82.25 106 THR A C 1
ATOM 779 O O . THR A 1 106 ? 10.065 -5.069 -14.846 1.00 82.25 106 THR A O 1
ATOM 782 N N . ARG A 1 107 ? 8.044 -5.647 -15.651 1.00 84.75 107 ARG A N 1
ATOM 783 C CA . ARG A 1 107 ? 7.319 -4.603 -14.926 1.00 84.75 107 ARG A CA 1
ATOM 784 C C . ARG A 1 107 ? 7.126 -5.006 -13.475 1.00 84.75 107 ARG A C 1
ATOM 786 O O . ARG A 1 107 ? 6.983 -6.189 -13.147 1.00 84.75 107 ARG A O 1
ATOM 793 N N . ASP A 1 108 ? 7.099 -4.003 -12.618 1.00 89.38 108 ASP A N 1
ATOM 794 C CA . ASP A 1 108 ? 6.882 -4.198 -11.199 1.00 89.38 108 ASP A CA 1
ATOM 795 C C . ASP A 1 108 ? 5.437 -4.627 -10.911 1.00 89.38 108 ASP A C 1
ATOM 797 O O . ASP A 1 108 ? 4.483 -4.246 -11.596 1.00 89.38 108 ASP A O 1
ATOM 801 N N . TRP A 1 109 ? 5.271 -5.410 -9.845 1.00 93.06 109 TRP A N 1
ATOM 802 C CA . TRP A 1 109 ? 3.968 -5.628 -9.231 1.00 93.06 109 TRP A CA 1
ATOM 803 C C . TRP A 1 109 ? 3.827 -4.718 -8.017 1.00 93.06 109 TRP A C 1
ATOM 805 O O . TRP A 1 109 ? 4.749 -4.566 -7.209 1.00 93.06 109 TRP A O 1
ATOM 815 N N . LEU A 1 110 ? 2.643 -4.138 -7.881 1.00 95.00 110 LEU A N 1
ATOM 816 C CA . LEU A 1 110 ? 2.257 -3.285 -6.775 1.00 95.00 110 LEU A CA 1
ATOM 817 C C . LEU A 1 110 ? 1.277 -4.038 -5.881 1.00 95.00 110 LEU A C 1
ATOM 819 O O . LEU A 1 110 ? 0.227 -4.507 -6.320 1.00 95.00 110 LEU A O 1
ATOM 823 N N . GLY A 1 111 ? 1.630 -4.141 -4.607 1.00 95.00 111 GLY A N 1
ATOM 824 C CA . GLY A 1 111 ? 0.762 -4.629 -3.552 1.00 95.00 111 GLY A CA 1
ATOM 825 C C . GLY A 1 111 ? 0.191 -3.474 -2.741 1.00 95.00 111 GLY A C 1
ATOM 826 O O . GLY A 1 111 ? 0.901 -2.523 -2.407 1.00 95.00 111 GLY A O 1
ATOM 827 N N . VAL A 1 112 ? -1.086 -3.579 -2.389 1.00 95.25 112 VAL A N 1
ATOM 828 C CA . VAL A 1 112 ? -1.731 -2.752 -1.371 1.00 95.25 112 VAL A CA 1
ATOM 829 C C . VAL A 1 112 ? -2.125 -3.648 -0.209 1.00 95.25 112 VAL A C 1
ATOM 831 O O . VAL A 1 112 ? -2.734 -4.697 -0.410 1.00 95.25 112 VAL A O 1
ATOM 834 N N . ARG A 1 113 ? -1.773 -3.231 1.006 1.00 94.12 113 ARG A N 1
ATOM 835 C CA . ARG A 1 113 ? -2.168 -3.891 2.253 1.00 94.12 113 ARG A CA 1
ATOM 836 C C . ARG A 1 113 ? -2.917 -2.911 3.131 1.00 94.12 113 ARG A C 1
ATOM 838 O O . ARG A 1 113 ? -2.396 -1.835 3.413 1.00 94.12 113 ARG A O 1
ATOM 845 N N . VAL A 1 114 ? -4.076 -3.306 3.635 1.00 91.62 114 VAL A N 1
ATOM 846 C CA . VAL A 1 114 ? -4.798 -2.552 4.662 1.00 91.62 114 VAL A CA 1
ATOM 847 C C . VAL A 1 114 ? -4.788 -3.351 5.954 1.00 91.62 114 VAL A C 1
ATOM 849 O O . VAL A 1 114 ? -5.207 -4.505 5.990 1.00 91.62 114 VAL A O 1
ATOM 852 N N . MET A 1 115 ? -4.291 -2.733 7.020 1.00 90.25 115 MET A N 1
ATOM 853 C CA . MET A 1 115 ? -4.332 -3.261 8.378 1.00 90.25 115 MET A CA 1
ATOM 854 C C . MET A 1 115 ? -5.463 -2.574 9.131 1.00 90.25 115 MET A C 1
ATOM 856 O O . MET A 1 115 ? -5.569 -1.344 9.114 1.00 90.25 115 MET A O 1
ATOM 860 N N . TYR A 1 116 ? -6.304 -3.364 9.788 1.00 86.75 116 TYR A N 1
ATOM 861 C CA . TYR A 1 116 ? -7.456 -2.846 10.509 1.00 86.75 116 TYR A CA 1
ATOM 862 C C . TYR A 1 116 ? -7.761 -3.661 11.761 1.00 86.75 116 TYR A C 1
ATOM 864 O O . TYR A 1 116 ? -7.517 -4.866 11.815 1.00 86.75 116 TYR A O 1
ATOM 872 N N . ASP A 1 117 ? -8.304 -2.999 12.774 1.00 81.31 117 ASP A N 1
ATOM 873 C CA . ASP A 1 117 ? -8.701 -3.623 14.023 1.00 81.31 117 ASP A CA 1
ATOM 874 C C . ASP A 1 117 ? -10.156 -4.081 13.926 1.00 81.31 117 ASP A C 1
ATOM 876 O O . ASP A 1 117 ? -11.091 -3.300 13.722 1.00 81.31 117 ASP A O 1
ATOM 880 N N . HIS A 1 118 ? -10.347 -5.384 14.089 1.00 73.12 118 HIS A N 1
ATOM 881 C CA . HIS A 1 118 ? -11.649 -6.019 14.119 1.00 73.12 118 HIS A CA 1
ATOM 882 C C . HIS A 1 118 ? -12.022 -6.333 15.564 1.00 73.12 118 HIS A C 1
ATOM 884 O O . HIS A 1 118 ? -11.417 -7.192 16.213 1.00 73.12 118 HIS A O 1
ATOM 890 N N . ALA A 1 119 ? -13.042 -5.643 16.066 1.00 67.25 119 ALA A N 1
ATOM 891 C CA . ALA A 1 119 ? -13.636 -5.957 17.356 1.00 67.25 119 ALA A CA 1
ATOM 892 C C . ALA A 1 119 ? -14.656 -7.088 17.187 1.00 67.25 119 ALA A C 1
ATOM 894 O O . ALA A 1 119 ? -15.628 -6.940 16.441 1.00 67.25 119 ALA A O 1
ATOM 895 N N . TRP A 1 120 ? -14.478 -8.197 17.905 1.00 62.22 120 TRP A N 1
ATOM 896 C CA . TRP A 1 120 ? -15.520 -9.212 18.015 1.00 62.22 120 TRP A CA 1
ATOM 897 C C . TRP A 1 120 ? -16.270 -9.063 19.334 1.00 62.22 120 TRP A C 1
ATOM 899 O O . TRP A 1 120 ? -15.694 -8.816 20.392 1.00 62.22 120 TRP A O 1
ATOM 909 N N . LYS A 1 121 ? -17.583 -9.277 19.260 1.00 55.59 121 LYS A N 1
ATOM 910 C CA . LYS A 1 121 ? -18.427 -9.542 20.422 1.00 55.59 121 LYS A CA 1
ATOM 911 C C . LYS A 1 121 ? -18.903 -10.975 20.298 1.00 55.59 121 LYS A C 1
ATOM 913 O O . LYS A 1 121 ? -19.769 -11.263 19.473 1.00 55.59 121 LYS A O 1
ATOM 918 N N . THR A 1 122 ? -18.311 -11.880 21.068 1.00 56.12 122 THR A N 1
ATOM 919 C CA . THR A 1 122 ? -18.758 -13.283 21.104 1.00 56.12 122 THR A CA 1
ATOM 920 C C . THR A 1 122 ? -20.047 -13.438 21.908 1.00 56.12 122 THR A C 1
ATOM 922 O O . THR A 1 122 ? -20.739 -14.440 21.766 1.00 56.12 122 THR A O 1
ATOM 925 N N . GLY A 1 123 ? -20.401 -12.438 22.726 1.00 52.88 123 GLY A N 1
ATOM 926 C CA . GLY A 1 123 ? -21.609 -12.461 23.551 1.00 52.88 123 GLY A CA 1
ATOM 927 C C . GLY A 1 123 ? -21.579 -13.524 24.655 1.00 52.88 123 GLY A C 1
ATOM 928 O O . GLY A 1 123 ? -22.611 -13.782 25.269 1.00 52.88 123 GLY A O 1
ATOM 929 N N . PHE A 1 124 ? -20.419 -14.140 24.915 1.00 49.03 124 PHE A N 1
ATOM 930 C CA . PHE A 1 124 ? -20.219 -15.104 25.992 1.00 49.03 124 PHE A CA 1
ATOM 931 C C . PHE A 1 124 ? -19.471 -14.425 27.151 1.00 49.03 124 PHE A C 1
ATOM 933 O O . PHE A 1 124 ? -18.269 -14.176 27.070 1.00 49.03 124 PHE A O 1
ATOM 940 N N . LEU A 1 125 ? -20.199 -14.108 28.231 1.00 59.34 125 LEU A N 1
ATOM 941 C CA . LEU A 1 125 ? -19.705 -13.365 29.407 1.00 59.34 125 LEU A CA 1
ATOM 942 C C . LEU A 1 125 ? -19.081 -11.993 29.042 1.00 59.34 125 LEU A C 1
ATOM 944 O O . LEU A 1 125 ? -19.667 -11.246 28.266 1.00 59.34 125 LEU A O 1
ATOM 948 N N . TRP A 1 126 ? -17.945 -11.630 29.653 1.00 53.38 126 TRP A N 1
ATOM 949 C CA . TRP A 1 126 ? -17.209 -10.363 29.498 1.00 53.38 126 TRP A CA 1
ATOM 950 C C . TRP A 1 126 ? -16.072 -10.444 28.462 1.00 53.38 126 TRP A C 1
ATOM 952 O O . TRP A 1 126 ? -15.160 -9.618 28.472 1.00 53.38 126 TRP A O 1
ATOM 962 N N . TRP A 1 127 ? -16.053 -11.485 27.623 1.00 49.44 127 TRP A N 1
ATOM 963 C CA . TRP A 1 127 ? -14.953 -11.747 26.690 1.00 49.44 127 TRP A CA 1
ATOM 964 C C . TRP A 1 127 ? -15.158 -10.979 25.382 1.00 49.44 127 TRP A C 1
ATOM 966 O O . TRP A 1 127 ? -15.445 -11.555 24.331 1.00 49.44 127 TRP A O 1
ATOM 976 N N . ASP A 1 128 ? -14.990 -9.663 25.469 1.00 60.69 128 ASP A N 1
ATOM 977 C CA . ASP A 1 128 ? -14.839 -8.780 24.316 1.00 60.69 128 ASP A CA 1
ATOM 978 C C . ASP A 1 128 ? -13.345 -8.605 24.002 1.00 60.69 128 ASP A C 1
ATOM 980 O O . ASP A 1 128 ? -12.514 -8.475 24.903 1.00 60.69 128 ASP A O 1
ATOM 984 N N . GLY A 1 129 ? -12.988 -8.626 22.717 1.00 63.41 129 GLY A N 1
ATOM 985 C CA . GLY A 1 129 ? -11.604 -8.495 22.267 1.00 63.41 129 GLY A CA 1
ATOM 986 C C . GLY A 1 129 ? -11.505 -7.822 20.901 1.00 63.41 129 GLY A C 1
ATOM 987 O O . GLY A 1 129 ? -12.453 -7.836 20.114 1.00 63.41 129 GLY A O 1
ATOM 988 N N . ALA A 1 130 ? -10.347 -7.227 20.628 1.00 66.50 130 ALA A N 1
ATOM 989 C CA . ALA A 1 130 ? -9.984 -6.716 19.314 1.00 66.50 130 ALA A CA 1
ATOM 990 C C . ALA A 1 130 ? -8.755 -7.474 18.812 1.00 66.50 130 ALA A C 1
ATOM 992 O O . ALA A 1 130 ? -7.802 -7.680 19.564 1.00 66.50 130 ALA A O 1
ATOM 993 N N . ALA A 1 131 ? -8.781 -7.883 17.548 1.00 73.00 131 ALA A N 1
ATOM 994 C CA . ALA A 1 131 ? -7.601 -8.385 16.858 1.00 73.00 131 ALA A CA 1
ATOM 995 C C . ALA A 1 131 ? -7.317 -7.533 15.635 1.00 73.00 131 ALA A C 1
ATOM 997 O O . ALA A 1 131 ? -8.230 -6.980 15.025 1.00 73.00 131 ALA A O 1
ATOM 998 N N . GLN A 1 132 ? -6.047 -7.482 15.262 1.00 80.81 132 GLN A N 1
ATOM 999 C CA . GLN A 1 132 ? -5.622 -6.845 14.034 1.00 80.81 132 GLN A CA 1
ATOM 1000 C C . GLN A 1 132 ? -5.718 -7.839 12.879 1.00 80.81 132 GLN A C 1
ATOM 1002 O O . GLN A 1 132 ? -5.139 -8.926 12.922 1.00 80.81 132 GLN A O 1
ATOM 1007 N N . TRP A 1 133 ? -6.447 -7.441 11.849 1.00 84.88 133 TRP A N 1
ATOM 1008 C CA . TRP A 1 133 ? -6.612 -8.161 10.598 1.00 84.88 133 TRP A CA 1
ATOM 1009 C C . TRP A 1 133 ? -5.877 -7.419 9.490 1.00 84.88 133 TRP A C 1
ATOM 1011 O O . TRP A 1 133 ? -5.502 -6.248 9.626 1.00 84.88 133 TRP A O 1
ATOM 1021 N N . ARG A 1 134 ? -5.630 -8.129 8.392 1.00 89.19 134 ARG A N 1
ATOM 1022 C CA . ARG A 1 134 ? -5.006 -7.563 7.202 1.00 89.19 134 ARG A CA 1
ATOM 1023 C C . ARG A 1 134 ? -5.681 -8.098 5.954 1.00 89.19 134 ARG A C 1
ATOM 1025 O O . ARG A 1 134 ? -5.963 -9.290 5.883 1.00 89.19 134 ARG A O 1
ATOM 1032 N N . GLU A 1 135 ? -5.843 -7.223 4.981 1.00 90.44 135 GLU A N 1
ATOM 1033 C CA . GLU A 1 135 ? -6.260 -7.557 3.624 1.00 90.44 135 GLU A CA 1
ATOM 1034 C C . GLU A 1 135 ? -5.174 -7.106 2.656 1.00 90.44 135 GLU A C 1
ATOM 1036 O O . GLU A 1 135 ? -4.652 -5.996 2.787 1.00 90.44 135 GLU A O 1
ATOM 1041 N N . ASP A 1 136 ? -4.861 -7.964 1.687 1.00 93.25 136 ASP A N 1
ATOM 1042 C CA . ASP A 1 136 ? -3.837 -7.730 0.675 1.00 93.25 136 ASP A CA 1
ATOM 1043 C C . ASP A 1 136 ? -4.452 -7.864 -0.721 1.00 93.25 136 ASP A C 1
ATOM 1045 O O . ASP A 1 136 ? -5.195 -8.807 -1.006 1.00 93.25 136 ASP A O 1
ATOM 1049 N N . ALA A 1 137 ? -4.104 -6.949 -1.619 1.00 94.62 137 ALA A N 1
ATOM 1050 C CA . ALA A 1 137 ? -4.393 -7.069 -3.040 1.00 94.62 137 ALA A CA 1
ATOM 1051 C C . ALA A 1 137 ? -3.160 -6.686 -3.851 1.00 94.62 137 ALA A C 1
ATOM 1053 O O . ALA A 1 137 ? -2.424 -5.771 -3.495 1.00 94.62 137 ALA A O 1
ATOM 1054 N N . VAL A 1 138 ? -2.941 -7.401 -4.947 1.00 94.56 138 VAL A N 1
ATOM 1055 C CA . VAL A 1 138 ? -1.750 -7.261 -5.781 1.00 94.56 138 VAL A CA 1
ATOM 1056 C C . VAL A 1 138 ? -2.185 -7.065 -7.221 1.00 94.56 138 VAL A C 1
ATOM 1058 O O . VAL A 1 138 ? -3.067 -7.778 -7.700 1.00 94.56 138 VAL A O 1
ATOM 1061 N N . MET A 1 139 ? -1.567 -6.102 -7.896 1.00 94.25 139 MET A N 1
ATOM 1062 C CA . MET A 1 139 ? -1.786 -5.818 -9.306 1.00 94.25 139 MET A CA 1
ATOM 1063 C C . MET A 1 139 ? -0.469 -5.549 -10.017 1.00 94.25 139 MET A C 1
ATOM 1065 O O . MET A 1 139 ? 0.479 -5.011 -9.451 1.00 94.25 139 MET A O 1
ATOM 1069 N N . HIS A 1 140 ? -0.422 -5.943 -11.281 1.00 91.88 140 HIS A N 1
ATOM 1070 C CA . HIS A 1 140 ? 0.685 -5.619 -12.164 1.00 91.88 140 HIS A CA 1
ATOM 1071 C C . HIS A 1 140 ? 0.588 -4.155 -12.597 1.00 91.88 140 HIS A C 1
ATOM 1073 O O . HIS A 1 140 ? -0.521 -3.668 -12.828 1.00 91.88 140 HIS A O 1
ATOM 1079 N N . LEU A 1 141 ? 1.721 -3.462 -12.726 1.00 92.06 141 LEU A N 1
ATOM 1080 C CA . LEU A 1 141 ? 1.711 -2.103 -13.262 1.00 92.06 141 LEU A CA 1
ATOM 1081 C C . LEU A 1 141 ? 1.365 -2.102 -14.758 1.00 92.06 141 LEU A C 1
ATOM 1083 O O . LEU A 1 141 ? 1.833 -2.940 -15.543 1.00 92.06 141 LEU A O 1
ATOM 1087 N N . GLU A 1 142 ? 0.518 -1.153 -15.144 1.00 89.88 142 GLU A N 1
ATOM 1088 C CA . GLU A 1 142 ? 0.181 -0.885 -16.536 1.00 89.88 142 GLU A CA 1
ATOM 1089 C C . GLU A 1 142 ? 1.272 -0.016 -17.185 1.00 89.88 142 GLU A C 1
ATOM 1091 O O . GLU A 1 142 ? 1.825 0.854 -16.510 1.00 89.88 142 GLU A O 1
ATOM 1096 N N . PRO A 1 143 ? 1.590 -0.229 -18.477 1.00 83.25 143 PRO A N 1
ATOM 1097 C CA . PRO A 1 143 ? 2.537 0.611 -19.211 1.00 83.25 143 PRO A CA 1
ATOM 1098 C C . PRO A 1 143 ? 2.142 2.080 -19.195 1.00 83.25 143 PRO A C 1
ATOM 1100 O O . PRO A 1 143 ? 0.949 2.401 -19.250 1.00 83.25 143 PRO A O 1
ATOM 1103 N N . SER A 1 144 ? 3.135 2.965 -19.228 1.00 74.50 144 SER A N 1
ATOM 1104 C CA . SER A 1 144 ? 2.878 4.339 -19.626 1.00 74.50 144 SER A CA 1
ATOM 1105 C C . SER A 1 144 ? 2.491 4.372 -21.114 1.00 74.50 144 SER A C 1
ATOM 1107 O O . SER A 1 144 ? 2.973 3.587 -21.936 1.00 74.50 144 SER A O 1
ATOM 1109 N N . ILE A 1 145 ? 1.518 5.221 -21.439 1.00 60.78 145 ILE A N 1
ATOM 1110 C CA . ILE A 1 145 ? 1.071 5.498 -22.814 1.00 60.78 145 ILE A CA 1
ATOM 1111 C C . ILE A 1 145 ? 1.830 6.693 -23.366 1.00 60.78 145 ILE A C 1
ATOM 1113 O O . ILE A 1 145 ? 1.973 7.676 -22.601 1.00 60.78 145 ILE A O 1
#